Protein AF-A0A323USF7-F1 (afdb_monomer_lite)

Structure (mmCIF, N/CA/C/O backbone):
data_AF-A0A323USF7-F1
#
_entry.id   AF-A0A323USF7-F1
#
loop_
_atom_site.group_PDB
_atom_site.id
_atom_site.type_symbol
_atom_site.label_atom_id
_atom_site.label_alt_id
_atom_site.label_comp_id
_atom_site.label_asym_id
_atom_site.label_entity_id
_atom_site.label_seq_id
_atom_site.pdbx_PDB_ins_code
_atom_site.Cartn_x
_atom_site.Cartn_y
_atom_site.Cartn_z
_atom_site.occupancy
_atom_site.B_iso_or_equiv
_atom_site.auth_seq_id
_atom_site.auth_comp_id
_atom_site.auth_asym_id
_atom_site.auth_atom_id
_atom_site.pdbx_PDB_model_num
ATOM 1 N N . MET A 1 1 ? 7.284 7.437 -24.690 1.00 45.16 1 MET A N 1
ATOM 2 C CA . MET A 1 1 ? 8.296 6.885 -23.763 1.00 45.16 1 MET A CA 1
ATOM 3 C C . MET A 1 1 ? 7.648 6.788 -22.387 1.00 45.16 1 MET A C 1
ATOM 5 O O . MET A 1 1 ? 7.130 7.799 -21.933 1.00 45.16 1 MET A O 1
ATOM 9 N N . ARG A 1 2 ? 7.540 5.598 -21.781 1.00 63.84 2 ARG A N 1
ATOM 10 C CA . ARG A 1 2 ? 6.996 5.468 -20.416 1.00 63.84 2 ARG A CA 1
ATOM 11 C C . ARG A 1 2 ? 8.100 5.802 -19.412 1.00 63.84 2 ARG A C 1
ATOM 13 O O . ARG A 1 2 ? 9.240 5.403 -19.616 1.00 63.84 2 ARG A O 1
ATOM 20 N N . ILE A 1 3 ? 7.770 6.586 -18.388 1.00 68.31 3 ILE A N 1
ATOM 21 C CA . ILE A 1 3 ? 8.726 7.023 -17.363 1.00 68.31 3 ILE A CA 1
ATOM 22 C C . ILE A 1 3 ? 9.015 5.835 -16.441 1.00 68.31 3 ILE A C 1
ATOM 24 O O . ILE A 1 3 ? 8.083 5.187 -15.968 1.00 68.31 3 ILE A O 1
ATOM 28 N N . HIS A 1 4 ? 10.294 5.560 -16.181 1.00 76.31 4 HIS A N 1
ATOM 29 C CA . HIS A 1 4 ? 10.697 4.588 -15.168 1.00 76.31 4 HIS A CA 1
ATOM 30 C C . HIS A 1 4 ? 10.401 5.147 -13.782 1.00 76.31 4 HIS A C 1
ATOM 32 O O . HIS A 1 4 ? 10.875 6.226 -13.427 1.00 76.31 4 HIS A O 1
ATOM 38 N N . LEU A 1 5 ? 9.611 4.419 -12.999 1.00 80.69 5 LEU A N 1
ATOM 39 C CA . LEU A 1 5 ? 9.155 4.879 -11.693 1.00 80.69 5 LEU A CA 1
ATOM 40 C C . LEU A 1 5 ? 9.441 3.831 -10.620 1.00 80.69 5 LEU A C 1
ATOM 42 O O . LEU A 1 5 ? 9.572 2.638 -10.892 1.00 80.69 5 LEU A O 1
ATOM 46 N N . ASN A 1 6 ? 9.522 4.302 -9.379 1.00 87.00 6 ASN A N 1
ATOM 47 C CA . ASN A 1 6 ? 9.577 3.460 -8.191 1.00 87.00 6 ASN A CA 1
ATOM 48 C C . ASN A 1 6 ? 8.173 3.340 -7.580 1.00 87.00 6 ASN A C 1
ATOM 50 O O . ASN A 1 6 ? 7.428 4.322 -7.551 1.00 87.00 6 ASN A O 1
ATOM 54 N N . CYS A 1 7 ? 7.825 2.176 -7.022 1.00 87.44 7 CYS A N 1
ATOM 55 C CA . CYS A 1 7 ? 6.541 1.975 -6.341 1.00 87.44 7 CYS A CA 1
ATOM 56 C C . CYS A 1 7 ? 6.267 2.984 -5.205 1.00 87.44 7 CYS A C 1
ATOM 58 O O . CYS A 1 7 ? 5.127 3.411 -5.046 1.00 87.44 7 CYS A O 1
ATOM 60 N N . TRP A 1 8 ? 7.293 3.446 -4.482 1.00 89.88 8 TRP A N 1
ATOM 61 C CA . TRP A 1 8 ? 7.187 4.508 -3.478 1.00 89.88 8 TRP A CA 1
ATOM 62 C C . TRP A 1 8 ? 6.846 5.863 -4.078 1.00 89.88 8 TRP A C 1
ATOM 64 O O . TRP A 1 8 ? 5.952 6.538 -3.576 1.00 89.88 8 TRP A O 1
ATOM 74 N N . LEU A 1 9 ? 7.527 6.255 -5.156 1.00 90.44 9 LEU A N 1
ATOM 75 C CA . LEU A 1 9 ? 7.251 7.524 -5.833 1.00 90.44 9 LEU A CA 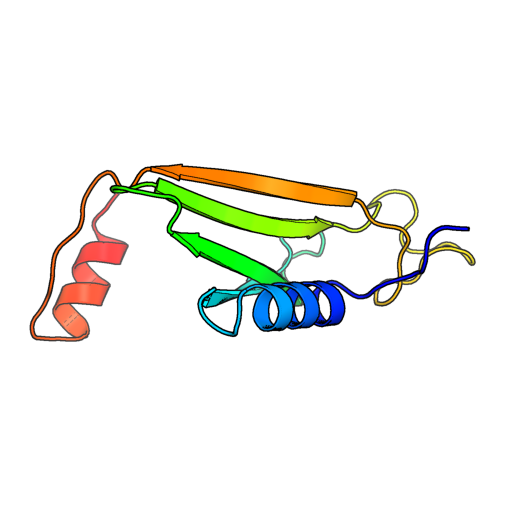1
ATOM 76 C C . LEU A 1 9 ? 5.826 7.538 -6.383 1.00 90.44 9 LEU A C 1
ATOM 78 O O . LEU A 1 9 ? 5.112 8.523 -6.222 1.00 90.44 9 LEU A O 1
ATOM 82 N N . VAL A 1 10 ? 5.385 6.419 -6.960 1.00 91.19 10 VAL A N 1
ATOM 83 C CA . VAL A 1 10 ? 4.008 6.272 -7.436 1.00 91.19 10 VAL A CA 1
ATOM 84 C C . VAL A 1 10 ? 3.013 6.331 -6.278 1.00 91.19 10 VAL A C 1
ATOM 86 O O . VAL A 1 10 ? 2.014 7.041 -6.375 1.00 91.19 10 VAL A O 1
ATOM 89 N N . ALA A 1 11 ? 3.276 5.635 -5.169 1.00 92.75 11 ALA A N 1
ATOM 90 C CA . ALA A 1 11 ? 2.405 5.677 -3.999 1.00 92.75 11 ALA A CA 1
ATOM 91 C C . ALA A 1 11 ? 2.294 7.099 -3.420 1.00 92.75 11 ALA A C 1
ATOM 93 O O . ALA A 1 11 ? 1.187 7.578 -3.181 1.00 92.75 11 ALA A O 1
ATOM 94 N N . LEU A 1 12 ? 3.414 7.809 -3.264 1.00 93.75 12 LEU A N 1
ATOM 95 C CA . LEU A 1 12 ? 3.435 9.200 -2.803 1.00 93.75 12 LEU A CA 1
ATOM 96 C C . LEU A 1 12 ? 2.704 10.138 -3.770 1.00 93.75 12 LEU A C 1
ATOM 98 O O . LEU A 1 12 ? 1.945 10.998 -3.326 1.00 93.75 12 LEU A O 1
ATOM 102 N N . TRP A 1 13 ? 2.872 9.943 -5.079 1.00 93.31 13 TRP A N 1
ATOM 103 C CA . TRP A 1 13 ? 2.152 10.708 -6.095 1.00 93.31 13 TRP A CA 1
ATOM 104 C C . TRP A 1 13 ? 0.636 10.531 -5.971 1.00 93.31 13 TRP A C 1
ATOM 106 O O . TRP A 1 13 ? -0.090 11.518 -5.888 1.00 93.31 13 TRP A O 1
ATOM 116 N N . PHE A 1 14 ? 0.142 9.289 -5.902 1.00 92.69 14 PHE A N 1
ATOM 117 C CA . PHE A 1 14 ? -1.293 9.029 -5.736 1.00 92.69 14 PHE A CA 1
ATOM 118 C C . PHE A 1 14 ? -1.825 9.524 -4.392 1.00 92.69 14 PHE A C 1
ATOM 120 O O . PHE A 1 14 ? -2.953 10.011 -4.313 1.00 92.69 14 PHE A O 1
ATOM 127 N N . TRP A 1 15 ? -1.010 9.457 -3.343 1.00 94.81 15 TRP A N 1
ATOM 128 C CA . TRP A 1 15 ? -1.354 10.026 -2.050 1.00 94.81 15 TRP A CA 1
ATOM 129 C C . TRP A 1 15 ? -1.533 11.548 -2.141 1.00 94.81 15 TRP A C 1
ATOM 131 O O . TRP A 1 15 ? -2.575 12.059 -1.722 1.00 94.81 15 TRP A O 1
ATOM 141 N N . GLY A 1 16 ? -0.603 12.259 -2.786 1.00 93.44 16 GLY A N 1
ATOM 142 C CA . GLY A 1 16 ? -0.730 13.690 -3.076 1.00 93.44 16 GLY A CA 1
ATOM 143 C C . GLY A 1 16 ? -1.940 14.014 -3.960 1.00 93.44 16 GLY A C 1
ATOM 144 O O . GLY A 1 16 ? -2.744 14.879 -3.614 1.00 93.44 16 GLY A O 1
ATOM 145 N N . ALA A 1 17 ? -2.144 13.260 -5.044 1.00 93.38 17 ALA A N 1
ATOM 146 C CA . ALA A 1 17 ? -3.288 13.412 -5.948 1.00 93.38 17 ALA A CA 1
ATOM 147 C C . ALA A 1 17 ? -4.638 13.191 -5.238 1.00 93.38 17 ALA A C 1
ATOM 149 O O . ALA A 1 17 ? -5.631 13.839 -5.562 1.00 93.38 17 ALA A O 1
ATOM 150 N N . SER A 1 18 ? -4.672 12.340 -4.207 1.00 91.38 18 SER A N 1
ATOM 151 C CA . SER A 1 18 ? -5.844 12.134 -3.344 1.00 91.38 18 SER A CA 1
ATOM 152 C C . SER A 1 18 ? -6.066 13.250 -2.309 1.00 91.38 18 SER A C 1
ATOM 154 O O . SER A 1 18 ? -6.921 13.114 -1.429 1.00 91.38 18 SER A O 1
ATOM 156 N N . ARG A 1 19 ? -5.293 14.345 -2.367 1.00 93.56 19 ARG A N 1
ATOM 157 C CA . ARG A 1 19 ? -5.243 15.405 -1.344 1.00 93.56 19 ARG A CA 1
ATOM 158 C C . ARG A 1 19 ? -4.941 14.841 0.046 1.00 93.56 19 ARG A C 1
ATOM 160 O O . ARG A 1 19 ? -5.566 15.241 1.027 1.00 93.56 19 ARG A O 1
ATOM 167 N N . PHE A 1 20 ? -4.028 13.871 0.103 1.00 92.88 20 PHE A N 1
ATOM 168 C CA . PHE A 1 20 ? -3.587 13.199 1.327 1.00 92.88 20 PHE A CA 1
ATOM 169 C C . PHE A 1 20 ? -4.686 12.410 2.063 1.00 92.88 20 PHE A C 1
ATOM 171 O O . PHE A 1 20 ? -4.546 12.101 3.243 1.00 92.88 20 PHE A O 1
ATOM 178 N N . ARG A 1 21 ? -5.792 12.070 1.380 1.00 90.88 21 ARG A N 1
ATOM 179 C CA . ARG A 1 21 ? -6.924 11.324 1.965 1.00 90.88 21 ARG A CA 1
ATOM 180 C C . ARG A 1 21 ? -6.797 9.809 1.825 1.00 90.88 21 ARG A C 1
ATOM 182 O O . ARG A 1 21 ? -7.499 9.079 2.525 1.00 90.88 21 ARG A O 1
ATOM 189 N N . ALA A 1 22 ? -5.955 9.330 0.913 1.00 93.38 22 ALA A N 1
ATOM 190 C CA . ALA A 1 22 ? -5.623 7.915 0.816 1.00 93.38 22 ALA A CA 1
ATOM 191 C C . ALA A 1 22 ? -4.679 7.499 1.957 1.00 93.38 22 ALA A C 1
ATOM 193 O O . ALA A 1 22 ? -3.857 8.284 2.424 1.00 93.38 22 ALA A O 1
ATOM 194 N N . ALA A 1 23 ? -4.763 6.245 2.383 1.00 93.31 23 ALA A N 1
ATOM 195 C CA . ALA A 1 23 ? -3.741 5.619 3.207 1.00 93.31 23 ALA A CA 1
ATOM 196 C C . ALA A 1 23 ? -2.575 5.170 2.319 1.00 93.31 23 ALA A C 1
ATOM 198 O O . ALA A 1 23 ? -2.798 4.600 1.250 1.00 93.31 23 ALA A O 1
ATOM 199 N N . ILE A 1 24 ? -1.340 5.377 2.770 1.00 94.56 24 ILE A N 1
ATOM 200 C CA . ILE A 1 24 ? -0.169 4.703 2.203 1.00 94.56 24 ILE A CA 1
ATOM 201 C C . ILE A 1 24 ? 0.027 3.409 2.981 1.00 94.56 24 ILE A C 1
ATOM 203 O O . ILE A 1 24 ? -0.029 3.400 4.210 1.00 94.56 24 ILE A O 1
ATOM 207 N N . TRP A 1 25 ? 0.265 2.317 2.269 1.00 93.50 25 TRP A N 1
ATOM 208 C CA . TRP A 1 25 ? 0.614 1.045 2.878 1.00 93.50 25 TRP A CA 1
ATOM 209 C C . TRP A 1 25 ? 1.908 0.521 2.281 1.00 93.50 25 TRP A C 1
ATOM 211 O O . TRP A 1 25 ? 2.262 0.803 1.134 1.00 93.50 25 TRP A O 1
ATOM 221 N N . THR A 1 26 ? 2.610 -0.267 3.084 1.00 91.88 26 THR A N 1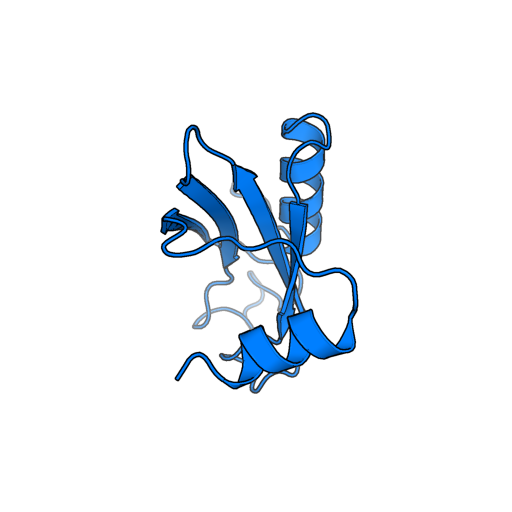
ATOM 222 C CA . THR A 1 26 ? 3.813 -0.967 2.668 1.00 91.88 26 THR A CA 1
ATOM 223 C C . THR A 1 26 ? 3.691 -2.434 3.026 1.00 91.88 26 THR A C 1
ATOM 225 O O . THR A 1 26 ? 3.016 -2.826 3.978 1.00 91.88 26 THR A O 1
ATOM 228 N N . ARG A 1 27 ? 4.338 -3.272 2.230 1.00 88.00 27 ARG A N 1
ATOM 229 C CA . ARG A 1 27 ? 4.471 -4.701 2.484 1.00 88.00 27 ARG A CA 1
ATOM 230 C C . ARG A 1 27 ? 5.832 -5.165 2.014 1.00 88.00 27 ARG A C 1
ATOM 232 O O . ARG A 1 27 ? 6.503 -4.492 1.238 1.00 88.00 27 ARG A O 1
ATOM 239 N N . ARG A 1 28 ? 6.208 -6.368 2.416 1.00 84.69 28 ARG A N 1
ATOM 240 C CA . ARG A 1 28 ? 7.331 -7.072 1.806 1.00 84.69 28 ARG A CA 1
ATOM 241 C C . ARG A 1 28 ? 6.858 -7.775 0.532 1.00 84.69 28 ARG A C 1
ATOM 243 O O . ARG A 1 28 ? 5.770 -8.363 0.504 1.00 84.69 28 ARG A O 1
ATOM 250 N N . SER A 1 29 ? 7.640 -7.673 -0.539 1.00 75.69 29 SER A N 1
ATOM 251 C CA . SER A 1 29 ? 7.313 -8.308 -1.814 1.00 75.69 29 SER A CA 1
ATOM 252 C C . SER A 1 29 ? 7.456 -9.822 -1.710 1.00 75.69 29 SER A C 1
ATOM 254 O O . SER A 1 29 ? 8.547 -10.327 -1.454 1.00 75.69 29 SER A O 1
ATOM 256 N N . LEU A 1 30 ? 6.365 -10.556 -1.948 1.00 74.62 30 LEU A N 1
ATOM 257 C CA . LEU A 1 30 ? 6.376 -12.024 -1.907 1.00 74.62 30 LEU A CA 1
ATOM 258 C C . LEU A 1 30 ? 7.251 -12.621 -3.016 1.00 74.62 30 LEU A C 1
ATOM 260 O O . LEU A 1 30 ? 7.898 -13.638 -2.801 1.00 74.62 30 LEU A O 1
ATOM 264 N N . HIS A 1 31 ? 7.320 -11.961 -4.174 1.00 71.44 31 HIS A N 1
ATOM 265 C CA . HIS A 1 31 ? 8.113 -12.429 -5.314 1.00 71.44 31 HIS A CA 1
ATOM 266 C C . HIS A 1 31 ? 9.624 -12.335 -5.085 1.00 71.44 31 HIS A C 1
ATOM 268 O O . HIS A 1 31 ? 10.377 -13.051 -5.733 1.00 71.44 31 HIS A O 1
ATOM 274 N N . PHE A 1 32 ? 10.064 -11.492 -4.149 1.00 70.25 32 PHE A N 1
ATOM 275 C CA . PHE A 1 32 ? 11.470 -11.353 -3.766 1.00 70.25 32 PHE A CA 1
ATOM 276 C C . PHE A 1 32 ? 11.760 -11.984 -2.400 1.00 70.25 32 PHE A C 1
ATOM 278 O O . PHE A 1 32 ? 12.598 -11.481 -1.655 1.00 70.25 32 PHE A O 1
ATOM 285 N N . GLY A 1 33 ? 11.006 -13.019 -2.005 1.00 71.31 33 GLY A N 1
ATOM 286 C CA . GLY A 1 33 ? 11.188 -13.683 -0.707 1.00 71.31 33 GLY A CA 1
ATOM 287 C C . GLY A 1 33 ? 11.019 -12.745 0.496 1.00 71.31 33 GLY A C 1
ATOM 288 O O . GLY A 1 33 ? 11.548 -12.995 1.572 1.00 71.31 33 GLY A O 1
ATOM 289 N N . GLY A 1 34 ? 10.323 -11.623 0.314 1.00 77.56 34 GLY A N 1
ATOM 290 C CA . GLY A 1 34 ? 10.137 -10.596 1.329 1.00 77.56 34 GLY A CA 1
ATOM 291 C C . GLY A 1 34 ? 11.331 -9.660 1.561 1.00 77.56 34 GLY A C 1
ATOM 292 O O . GLY A 1 34 ? 11.308 -8.897 2.529 1.00 77.56 34 GLY A O 1
ATOM 293 N N . LEU A 1 35 ? 12.350 -9.683 0.697 1.00 73.38 35 LEU A N 1
ATOM 294 C CA . LEU A 1 35 ? 13.552 -8.851 0.840 1.00 73.38 35 LEU A CA 1
ATOM 295 C C . LEU A 1 35 ? 13.327 -7.384 0.462 1.00 73.38 35 LEU A C 1
ATOM 297 O O . LEU A 1 35 ? 14.044 -6.508 0.934 1.00 73.38 35 LEU A O 1
ATOM 301 N N . ILE A 1 36 ? 12.327 -7.109 -0.376 1.00 79.69 36 ILE A N 1
ATOM 302 C CA . ILE A 1 36 ? 12.140 -5.786 -0.974 1.00 79.69 36 ILE A CA 1
ATOM 303 C C . ILE A 1 36 ? 10.834 -5.163 -0.486 1.00 79.69 36 ILE A C 1
ATOM 305 O O . ILE A 1 36 ? 9.783 -5.815 -0.580 1.00 79.69 36 ILE A O 1
ATOM 309 N N . PRO A 1 37 ? 10.864 -3.914 0.014 1.00 82.31 37 PRO A N 1
ATOM 310 C CA . PRO A 1 37 ? 9.653 -3.193 0.364 1.00 82.31 37 PRO A CA 1
ATOM 311 C C . PRO A 1 37 ? 8.871 -2.822 -0.901 1.00 82.31 37 PRO A C 1
ATOM 313 O O . PRO A 1 37 ? 9.428 -2.362 -1.894 1.00 82.31 37 PRO A O 1
ATOM 316 N N . HIS A 1 38 ? 7.560 -3.002 -0.843 1.00 88.88 38 HIS A N 1
ATOM 317 C CA . HIS A 1 38 ? 6.612 -2.598 -1.865 1.00 88.88 38 HIS A CA 1
ATOM 318 C C . HIS A 1 38 ? 5.596 -1.648 -1.248 1.00 88.88 38 HIS A C 1
ATOM 320 O O . HIS A 1 38 ? 5.103 -1.915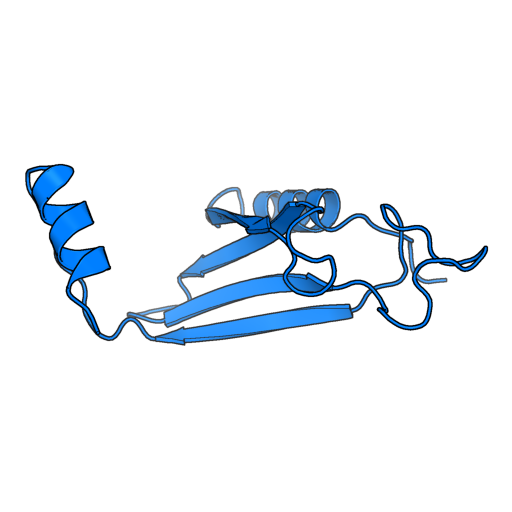 -0.150 1.00 88.88 38 HIS A O 1
ATOM 326 N N . ALA A 1 39 ? 5.293 -0.561 -1.947 1.00 92.19 39 ALA A N 1
ATOM 327 C CA . ALA A 1 39 ? 4.375 0.464 -1.479 1.00 92.19 39 ALA A CA 1
ATOM 328 C C . ALA A 1 39 ? 3.195 0.624 -2.437 1.00 92.19 39 ALA A C 1
ATOM 330 O O . ALA A 1 39 ? 3.322 0.444 -3.650 1.00 92.19 39 ALA A O 1
ATOM 331 N N . GLY A 1 40 ? 2.061 1.009 -1.870 1.00 94.12 40 GLY A N 1
ATOM 332 C CA . GLY A 1 40 ? 0.862 1.361 -2.606 1.00 94.12 40 GLY A CA 1
ATOM 333 C C . GLY A 1 40 ? 0.012 2.351 -1.825 1.00 94.12 40 GLY A C 1
ATOM 334 O O . GLY A 1 40 ? 0.338 2.748 -0.703 1.00 94.12 40 GLY A O 1
ATOM 335 N N . THR A 1 41 ? -1.095 2.758 -2.431 1.00 96.25 41 THR A N 1
ATOM 336 C CA . THR A 1 41 ? -2.111 3.583 -1.771 1.00 96.25 41 THR A CA 1
ATOM 337 C C . THR A 1 41 ? -3.403 2.806 -1.637 1.00 96.25 41 THR A C 1
ATOM 339 O O . THR A 1 41 ? -3.660 1.879 -2.401 1.00 96.25 41 THR A O 1
ATOM 342 N N . ALA A 1 42 ? -4.213 3.132 -0.641 1.00 95.38 42 ALA A N 1
ATOM 343 C CA . ALA A 1 42 ? -5.554 2.601 -0.494 1.00 95.38 42 ALA A CA 1
ATOM 344 C C . ALA A 1 42 ? -6.514 3.715 -0.101 1.00 95.38 42 ALA A C 1
ATOM 346 O O . ALA A 1 42 ? -6.220 4.524 0.775 1.00 95.38 42 ALA A O 1
ATOM 347 N N . GLN A 1 43 ? -7.682 3.757 -0.727 1.00 94.25 43 GLN A N 1
ATOM 348 C CA . GLN A 1 43 ? -8.690 4.767 -0.441 1.00 94.25 43 GLN A CA 1
ATOM 349 C C . GLN A 1 43 ? -10.075 4.151 -0.332 1.00 94.25 43 GLN A C 1
ATOM 351 O O . GLN A 1 43 ? -10.403 3.170 -1.002 1.00 94.25 43 GLN A O 1
ATOM 356 N N . ARG A 1 44 ? -10.911 4.752 0.515 1.00 92.19 44 ARG A N 1
ATOM 357 C CA . ARG A 1 44 ? -12.322 4.385 0.609 1.00 92.19 44 ARG A CA 1
ATOM 358 C C . ARG A 1 44 ? -13.046 4.851 -0.652 1.00 92.19 44 ARG A C 1
ATOM 360 O O . ARG A 1 44 ? -12.984 6.026 -0.999 1.00 92.19 44 ARG A O 1
ATOM 367 N N . PHE A 1 45 ? -13.792 3.952 -1.279 1.00 88.81 45 PHE A N 1
ATOM 368 C CA . PHE A 1 45 ? -14.596 4.235 -2.462 1.00 88.81 45 PHE A CA 1
ATOM 369 C C . PHE A 1 45 ? -16.075 3.952 -2.171 1.00 88.81 45 PHE A C 1
ATOM 371 O O . PHE A 1 45 ? -16.603 2.884 -2.460 1.00 88.81 45 PHE A O 1
ATOM 378 N N . GLY A 1 46 ? -16.756 4.900 -1.523 1.00 87.50 46 GLY A N 1
ATOM 379 C CA . GLY A 1 46 ? -18.154 4.737 -1.106 1.00 87.50 46 GLY A CA 1
ATOM 380 C C . GLY A 1 46 ? -18.327 3.909 0.175 1.00 87.50 46 GLY A C 1
ATOM 381 O O . GLY A 1 46 ? -17.448 3.865 1.042 1.00 87.50 46 GLY A O 1
ATOM 382 N N . TRP A 1 47 ? -19.502 3.305 0.362 1.00 90.00 47 TRP A N 1
ATOM 383 C CA . TRP A 1 47 ? -19.811 2.550 1.581 1.00 90.00 47 TRP A CA 1
ATOM 384 C C . TRP A 1 47 ? -19.150 1.166 1.574 1.00 90.00 47 TRP A C 1
ATOM 386 O O . TRP A 1 47 ? -19.391 0.365 0.672 1.00 90.00 47 TRP A O 1
ATOM 396 N N . ARG A 1 48 ? -18.328 0.881 2.598 1.00 90.12 48 ARG A N 1
ATOM 397 C CA . ARG A 1 48 ? -17.658 -0.417 2.842 1.00 90.12 48 ARG A CA 1
ATOM 398 C C . ARG A 1 48 ? -16.770 -0.941 1.703 1.00 90.12 48 ARG A C 1
ATOM 400 O O . ARG A 1 48 ? -16.427 -2.120 1.713 1.00 90.12 48 ARG A O 1
ATOM 407 N N . ARG A 1 49 ? -16.381 -0.098 0.752 1.00 94.44 49 ARG A N 1
ATOM 408 C CA . ARG A 1 49 ? -15.494 -0.456 -0.358 1.00 94.44 49 ARG A CA 1
ATOM 409 C C . ARG A 1 49 ? -14.187 0.310 -0.248 1.00 94.44 49 ARG A C 1
ATOM 411 O O . ARG A 1 49 ? -14.188 1.501 0.064 1.00 94.44 49 ARG A O 1
ATOM 418 N N . PHE A 1 50 ? -13.087 -0.384 -0.491 1.00 93.25 50 PHE A N 1
ATOM 419 C CA . PHE A 1 50 ? -11.741 0.165 -0.479 1.00 93.25 50 PHE A CA 1
ATOM 420 C C . PHE A 1 50 ? -11.040 -0.264 -1.755 1.00 93.25 50 PHE A C 1
ATOM 422 O O . PHE A 1 50 ? -11.085 -1.433 -2.116 1.00 93.25 50 PHE A O 1
ATOM 429 N N . MET A 1 51 ? -10.393 0.675 -2.429 1.00 94.38 51 MET A N 1
ATOM 430 C CA . MET A 1 51 ? -9.546 0.375 -3.573 1.00 94.38 51 MET A CA 1
ATOM 431 C C . MET A 1 51 ? -8.099 0.541 -3.149 1.00 94.38 51 MET A C 1
ATOM 433 O O . MET A 1 51 ? -7.754 1.596 -2.618 1.00 94.38 51 MET A O 1
ATOM 437 N N . ALA A 1 52 ? -7.272 -0.475 -3.368 1.00 94.38 52 ALA A N 1
ATOM 438 C CA . ALA A 1 52 ? -5.828 -0.350 -3.253 1.00 94.38 52 ALA A CA 1
ATOM 439 C C . ALA A 1 52 ? -5.205 -0.281 -4.643 1.00 94.38 52 ALA A C 1
ATOM 441 O O . ALA A 1 52 ? -5.599 -1.029 -5.531 1.00 94.38 52 ALA A O 1
ATOM 442 N N . LEU A 1 53 ? -4.232 0.602 -4.814 1.00 94.00 53 LEU A N 1
ATOM 443 C CA . LEU A 1 53 ? -3.457 0.764 -6.031 1.00 94.00 53 LEU A CA 1
ATOM 444 C C . LEU A 1 53 ? -1.986 0.508 -5.719 1.00 94.00 53 LEU A C 1
ATOM 446 O O . LEU A 1 53 ? -1.432 1.089 -4.783 1.00 94.00 53 LEU A O 1
ATOM 450 N N . GLU A 1 54 ? -1.351 -0.327 -6.534 1.00 92.50 54 GLU A N 1
ATOM 451 C CA . GLU A 1 54 ? 0.080 -0.617 -6.468 1.00 92.50 54 GLU A CA 1
ATOM 452 C C . GLU A 1 54 ? 0.730 -0.543 -7.859 1.00 92.50 54 GLU A C 1
ATOM 454 O O . GLU A 1 54 ? 0.077 -0.770 -8.881 1.00 92.50 54 GLU A O 1
ATOM 459 N N . TYR A 1 55 ? 2.022 -0.203 -7.905 1.00 90.81 55 TYR A N 1
ATOM 460 C CA . TYR A 1 55 ? 2.805 -0.149 -9.143 1.00 90.81 55 TYR A CA 1
ATOM 461 C C . TYR A 1 55 ? 3.802 -1.297 -9.194 1.00 90.81 55 TYR A C 1
ATOM 463 O O . TYR A 1 55 ? 4.820 -1.284 -8.502 1.00 90.81 55 TYR A O 1
ATOM 471 N N . VAL A 1 56 ? 3.488 -2.301 -10.001 1.00 87.31 56 VAL A N 1
ATOM 472 C CA . VAL A 1 56 ? 4.136 -3.610 -9.981 1.00 87.31 56 VAL A CA 1
ATOM 473 C C . VAL A 1 56 ? 5.219 -3.689 -11.053 1.00 87.31 56 VAL A C 1
ATOM 475 O O . VAL A 1 56 ? 4.945 -3.374 -12.215 1.00 87.31 56 VAL A O 1
ATOM 478 N N . PRO A 1 57 ? 6.437 -4.134 -10.705 1.00 85.31 57 PRO A N 1
ATOM 479 C CA . PRO A 1 57 ? 7.504 -4.267 -11.681 1.00 85.31 57 PRO A CA 1
ATOM 480 C C . PRO A 1 57 ? 7.297 -5.458 -12.630 1.00 85.31 57 PRO A C 1
ATOM 482 O O . PRO A 1 57 ? 6.689 -6.464 -12.251 1.00 85.31 57 PRO A O 1
ATOM 485 N N . PRO A 1 58 ? 7.849 -5.411 -13.855 1.00 83.00 58 PRO A N 1
ATOM 486 C CA . PRO A 1 58 ? 7.818 -6.541 -14.774 1.00 83.00 58 PRO A CA 1
ATOM 487 C C . PRO A 1 58 ? 8.801 -7.627 -14.303 1.00 83.00 58 PRO A C 1
ATOM 489 O O . PRO A 1 58 ? 9.980 -7.605 -14.646 1.00 83.00 58 PRO A O 1
ATOM 492 N N . HIS A 1 59 ? 8.320 -8.601 -13.519 1.00 75.81 59 HIS A N 1
ATOM 493 C CA . HIS A 1 59 ? 9.151 -9.622 -12.846 1.00 75.81 59 HIS A CA 1
ATOM 494 C C . HIS A 1 59 ? 10.169 -10.325 -13.751 1.00 75.81 59 HIS A C 1
ATOM 496 O O . HIS A 1 59 ? 11.300 -10.554 -13.338 1.00 75.81 59 HIS A O 1
ATOM 502 N N . LYS A 1 60 ? 9.800 -10.619 -15.001 1.00 77.00 60 LYS A N 1
ATOM 503 C CA . LYS A 1 60 ? 10.670 -11.316 -15.961 1.00 77.00 60 LYS A CA 1
ATOM 504 C C . LYS A 1 60 ? 11.749 -10.426 -16.598 1.00 77.00 60 LYS A C 1
ATOM 506 O O . LYS A 1 60 ? 12.578 -10.936 -17.335 1.00 77.00 60 LYS A O 1
ATOM 511 N N . GLN A 1 61 ? 11.721 -9.113 -16.361 1.00 76.81 61 GLN A N 1
ATOM 512 C CA . GLN A 1 61 ? 12.599 -8.134 -17.020 1.00 76.81 61 GLN A CA 1
ATOM 513 C C . GLN A 1 61 ? 13.324 -7.211 -16.030 1.00 76.81 61 GLN A C 1
ATOM 515 O O . GLN A 1 61 ? 13.981 -6.267 -16.452 1.00 76.81 61 GLN A O 1
ATOM 520 N N . LEU A 1 62 ? 13.222 -7.481 -14.729 1.00 74.56 62 LEU A N 1
ATOM 521 C CA . LEU A 1 62 ? 13.663 -6.614 -13.626 1.00 74.56 62 LEU A CA 1
ATOM 522 C C . LEU A 1 62 ? 15.182 -6.411 -13.486 1.00 74.56 62 LEU A C 1
ATOM 524 O O . LEU A 1 62 ? 15.605 -5.574 -12.693 1.00 74.56 62 LEU A O 1
ATOM 528 N N . TRP A 1 63 ? 15.974 -7.171 -14.241 1.00 76.00 63 TRP A N 1
ATOM 529 C CA . TRP A 1 63 ? 17.442 -7.131 -14.247 1.00 76.00 63 TRP A CA 1
ATOM 530 C C . TRP A 1 63 ? 17.997 -6.777 -15.630 1.00 76.00 63 TRP A C 1
ATOM 532 O O . TRP A 1 63 ? 19.064 -7.234 -16.027 1.00 76.00 63 TRP A O 1
ATOM 542 N N . THR A 1 64 ? 17.234 -6.012 -16.408 1.00 77.38 64 THR A N 1
ATOM 543 C CA . THR A 1 64 ? 17.642 -5.583 -17.750 1.00 77.38 64 THR A CA 1
ATOM 544 C C . THR A 1 64 ? 18.191 -4.164 -17.696 1.00 77.38 64 THR A C 1
ATOM 546 O O . THR A 1 64 ? 17.862 -3.396 -16.800 1.00 77.38 64 THR A O 1
ATOM 549 N N . VAL A 1 65 ? 18.969 -3.757 -18.701 1.00 73.06 65 VAL A N 1
ATOM 550 C CA . VAL A 1 65 ? 19.447 -2.363 -18.824 1.00 73.06 65 VAL A CA 1
ATOM 551 C C . VAL A 1 65 ? 18.282 -1.360 -18.783 1.00 73.06 65 VAL A C 1
ATOM 553 O O . VAL A 1 65 ? 18.432 -0.246 -18.295 1.00 73.06 65 VAL A O 1
ATOM 556 N N . ARG A 1 66 ? 17.098 -1.782 -19.246 1.00 71.38 66 ARG A N 1
ATOM 557 C CA . ARG A 1 66 ? 15.878 -0.974 -19.276 1.00 71.38 66 ARG A CA 1
ATOM 558 C C . ARG A 1 66 ? 15.115 -0.953 -17.951 1.00 71.38 66 ARG A C 1
ATOM 560 O O . ARG A 1 66 ? 14.443 0.027 -17.6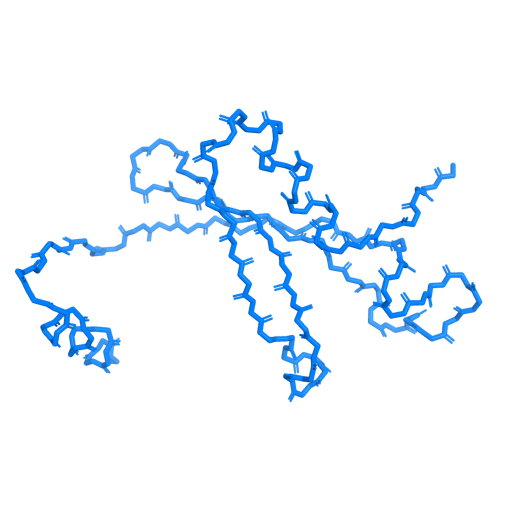78 1.00 71.38 66 ARG A O 1
ATOM 567 N N . ASN A 1 67 ? 15.156 -2.007 -17.144 1.00 74.38 67 ASN A N 1
ATOM 568 C CA . ASN A 1 67 ? 14.427 -2.048 -15.878 1.00 74.38 67 ASN A CA 1
ATOM 569 C C . ASN A 1 67 ? 15.364 -2.488 -14.773 1.00 74.38 67 ASN A C 1
ATOM 571 O O . ASN A 1 67 ? 15.884 -3.601 -14.804 1.00 74.38 67 ASN A O 1
ATOM 575 N N . TRP A 1 68 ? 15.513 -1.621 -13.784 1.00 73.81 68 TRP A N 1
ATOM 576 C CA . TRP A 1 68 ? 16.265 -1.895 -12.578 1.00 73.81 68 TRP A CA 1
ATOM 577 C C . TRP A 1 68 ? 15.304 -2.078 -11.416 1.00 73.81 68 TRP A C 1
ATOM 579 O O . TRP A 1 68 ? 14.240 -1.465 -11.363 1.00 73.81 68 TRP A O 1
ATOM 589 N N . LEU A 1 69 ? 15.709 -2.890 -10.444 1.00 71.12 69 LEU A N 1
ATOM 590 C CA . LEU A 1 69 ? 14.926 -3.256 -9.265 1.00 71.12 69 LEU A CA 1
ATOM 591 C C . LEU A 1 69 ? 14.138 -2.098 -8.616 1.00 71.12 69 LEU A C 1
ATOM 593 O O . LEU A 1 69 ? 13.012 -2.289 -8.159 1.00 71.12 69 LEU A O 1
ATOM 597 N N . LEU A 1 70 ? 14.725 -0.897 -8.599 1.00 75.75 70 LEU A N 1
ATOM 598 C CA . LEU A 1 70 ? 14.146 0.315 -8.015 1.00 75.75 70 LEU A CA 1
ATOM 599 C C . LEU A 1 70 ? 13.450 1.243 -9.023 1.00 75.75 70 LEU A C 1
ATOM 601 O O . LEU A 1 70 ? 12.619 2.043 -8.601 1.00 75.75 70 LEU A O 1
ATOM 605 N N . LEU A 1 71 ? 13.779 1.175 -10.313 1.00 83.19 71 LEU A N 1
ATOM 606 C CA . LEU A 1 71 ? 13.249 2.046 -11.364 1.00 83.19 71 LEU A CA 1
ATOM 607 C C . LEU A 1 71 ? 12.882 1.199 -12.578 1.00 83.19 71 LEU A C 1
ATOM 609 O O . LEU A 1 71 ? 13.747 0.658 -13.268 1.00 83.19 71 LEU A O 1
ATOM 613 N N . PHE A 1 72 ? 11.586 1.082 -12.838 1.00 82.44 72 PHE A N 1
ATOM 614 C CA . PHE A 1 72 ? 11.076 0.145 -13.829 1.00 82.44 72 PHE A CA 1
ATOM 615 C C . PHE A 1 72 ? 9.861 0.708 -14.567 1.00 82.44 72 PHE A C 1
ATOM 617 O O . PHE A 1 72 ? 9.132 1.553 -14.053 1.00 82.44 72 PHE A O 1
ATOM 624 N N . ASP A 1 73 ? 9.664 0.234 -15.796 1.00 86.50 73 ASP A N 1
ATOM 625 C CA . ASP A 1 73 ? 8.449 0.427 -16.592 1.00 86.50 73 ASP A CA 1
ATOM 626 C C . ASP A 1 73 ? 7.438 -0.653 -16.175 1.00 86.50 73 ASP A C 1
ATOM 628 O O . ASP A 1 73 ? 7.352 -1.742 -16.744 1.00 86.50 73 ASP A O 1
ATOM 632 N N . GLY A 1 74 ? 6.774 -0.391 -15.054 1.00 85.94 74 GLY A N 1
ATOM 633 C CA . GLY A 1 74 ? 5.818 -1.276 -14.402 1.00 85.94 74 GLY A CA 1
ATOM 634 C C . GLY A 1 74 ? 4.380 -1.112 -14.879 1.00 85.94 74 GLY A C 1
ATOM 635 O O . GLY A 1 74 ? 4.042 -0.279 -15.722 1.00 85.94 74 GLY A O 1
ATOM 636 N N . ALA A 1 75 ? 3.506 -1.917 -14.283 1.00 90.00 75 ALA A N 1
ATOM 637 C CA . ALA A 1 75 ? 2.068 -1.873 -14.496 1.00 90.00 75 ALA A CA 1
ATOM 638 C C . ALA A 1 75 ? 1.349 -1.422 -13.221 1.00 90.00 75 ALA A C 1
ATOM 640 O O . ALA A 1 75 ? 1.721 -1.802 -12.112 1.00 90.00 75 ALA A O 1
ATOM 641 N N . TYR A 1 76 ? 0.281 -0.647 -13.380 1.00 91.44 76 TYR A N 1
ATOM 642 C CA . TYR A 1 76 ? -0.618 -0.329 -12.277 1.00 91.44 76 TYR A CA 1
ATOM 643 C C . TYR A 1 76 ? -1.558 -1.506 -12.044 1.00 91.44 76 TYR A C 1
ATOM 645 O O . TYR A 1 76 ? -2.159 -2.028 -12.984 1.00 91.44 76 TYR A O 1
ATOM 653 N N . ARG A 1 77 ? -1.705 -1.911 -10.788 1.00 92.31 77 ARG A N 1
ATOM 654 C CA . ARG A 1 77 ? -2.684 -2.903 -10.362 1.00 92.31 77 ARG A CA 1
ATOM 655 C C . ARG A 1 77 ? -3.622 -2.259 -9.360 1.00 92.31 77 ARG A C 1
ATOM 657 O O . ARG A 1 77 ? -3.172 -1.573 -8.446 1.00 92.31 77 ARG A O 1
ATOM 664 N N . VAL A 1 78 ? -4.916 -2.499 -9.538 1.00 93.62 78 VAL A N 1
ATOM 665 C CA . VAL A 1 78 ? -5.957 -2.042 -8.619 1.00 93.62 78 VAL A CA 1
ATOM 666 C C . VAL A 1 78 ? -6.660 -3.257 -8.033 1.00 93.62 78 VAL A C 1
ATOM 668 O O . VAL A 1 78 ? -7.048 -4.170 -8.759 1.00 93.62 78 VAL A O 1
ATOM 671 N N . TRP A 1 79 ? -6.813 -3.267 -6.716 1.00 94.12 79 TRP A N 1
ATOM 672 C CA . TRP A 1 79 ? -7.606 -4.240 -5.981 1.00 94.12 79 TRP A CA 1
ATOM 673 C C . TRP A 1 79 ? -8.825 -3.555 -5.399 1.00 94.12 79 TRP A C 1
ATOM 675 O O . TRP A 1 79 ? -8.696 -2.539 -4.720 1.00 94.12 79 TRP A O 1
ATOM 685 N N . GLU A 1 80 ? -9.998 -4.136 -5.616 1.00 95.00 80 GLU A N 1
ATOM 686 C CA . GLU A 1 80 ? -11.206 -3.749 -4.903 1.00 95.00 80 GLU A CA 1
ATOM 687 C C . GLU A 1 80 ? -11.428 -4.699 -3.724 1.00 95.00 80 GLU A C 1
ATOM 689 O O . GLU A 1 80 ? -11.503 -5.917 -3.877 1.00 95.00 80 GLU A O 1
ATOM 694 N N . PHE A 1 81 ? -11.552 -4.127 -2.533 1.00 93.44 81 PHE A N 1
ATOM 695 C CA . PHE A 1 81 ? -11.871 -4.824 -1.299 1.00 93.44 81 PHE A CA 1
ATOM 696 C C . PHE A 1 81 ? -13.231 -4.374 -0.785 1.00 93.44 81 PHE A C 1
ATOM 698 O O . PHE A 1 81 ? -13.552 -3.182 -0.769 1.00 93.44 81 PHE A O 1
ATOM 705 N N . ARG A 1 82 ? -14.007 -5.324 -0.259 1.00 94.38 82 ARG A N 1
ATOM 706 C CA . ARG A 1 82 ? -15.238 -5.042 0.481 1.00 94.38 82 ARG A CA 1
ATOM 707 C C . ARG A 1 82 ? -15.041 -5.391 1.949 1.00 94.38 82 ARG A C 1
ATOM 709 O O . ARG A 1 82 ? -14.729 -6.528 2.287 1.00 94.38 82 ARG A O 1
ATOM 716 N N . ALA A 1 83 ? -15.266 -4.427 2.835 1.00 91.62 83 ALA A N 1
ATOM 717 C CA . ALA A 1 83 ? -15.208 -4.658 4.271 1.00 91.62 83 ALA A CA 1
ATOM 718 C C . ALA A 1 83 ? -16.338 -5.610 4.689 1.00 91.62 83 ALA A C 1
ATOM 720 O O . ALA A 1 83 ? -17.513 -5.232 4.671 1.00 91.62 83 ALA A O 1
ATOM 721 N N . VAL A 1 84 ? -15.989 -6.837 5.078 1.00 92.38 84 VAL A N 1
ATOM 722 C CA . VAL A 1 84 ? -16.941 -7.869 5.528 1.00 92.38 84 VAL A CA 1
ATOM 723 C C . VAL A 1 84 ? -17.358 -7.680 6.986 1.00 92.38 84 VAL A C 1
ATOM 725 O O . VAL A 1 84 ? -18.528 -7.860 7.317 1.00 92.38 84 VAL A O 1
ATOM 728 N N . ARG A 1 85 ? -16.432 -7.238 7.840 1.00 90.31 85 ARG A N 1
ATOM 729 C CA . ARG A 1 85 ? -16.636 -6.961 9.267 1.00 90.31 85 ARG A CA 1
ATOM 730 C C . ARG A 1 85 ? -15.829 -5.722 9.655 1.00 90.31 85 ARG A C 1
ATOM 732 O O . ARG A 1 85 ? -14.737 -5.516 9.136 1.00 90.31 85 ARG A O 1
ATOM 739 N N . CYS A 1 86 ? -16.374 -4.897 10.542 1.00 89.50 86 CYS A N 1
ATOM 740 C CA . CYS A 1 86 ? -15.697 -3.733 11.110 1.00 89.50 86 CYS A CA 1
ATOM 741 C C . CYS A 1 86 ? -16.120 -3.613 12.574 1.00 89.50 86 CYS A C 1
ATOM 743 O O . CYS A 1 86 ? -17.315 -3.640 12.864 1.00 89.50 86 CYS A O 1
ATOM 745 N N . ARG A 1 87 ? -15.153 -3.519 13.487 1.00 93.69 87 ARG A N 1
ATOM 746 C CA . ARG A 1 87 ? -15.400 -3.385 14.924 1.00 93.69 87 ARG A CA 1
ATOM 747 C C . ARG A 1 87 ? -14.379 -2.427 15.519 1.00 93.69 87 ARG A C 1
ATOM 749 O O . ARG A 1 87 ? -13.209 -2.464 15.147 1.00 93.69 87 ARG A O 1
ATOM 756 N N . ARG A 1 88 ? -14.838 -1.572 16.431 1.00 95.62 88 ARG A N 1
ATOM 757 C CA . ARG A 1 88 ? -13.977 -0.712 17.243 1.00 95.62 88 ARG A CA 1
ATOM 758 C C . ARG A 1 88 ? -13.657 -1.437 18.548 1.00 95.62 88 ARG A C 1
ATOM 760 O O . ARG A 1 88 ? -14.561 -2.001 19.159 1.00 95.62 88 ARG A O 1
ATOM 767 N N . PHE A 1 89 ? -12.392 -1.413 18.942 1.00 96.19 89 PHE A N 1
ATOM 768 C CA . PHE A 1 89 ? -11.891 -1.990 20.190 1.00 96.19 89 PHE A CA 1
ATOM 769 C C . PHE A 1 89 ? -11.389 -0.868 21.097 1.00 96.19 89 PHE A C 1
ATOM 771 O O . PHE A 1 89 ? -10.998 0.192 20.598 1.00 96.19 89 PHE A O 1
ATOM 778 N N . SER A 1 90 ? -11.429 -1.080 22.410 1.00 97.00 90 SER A N 1
ATOM 779 C CA . SER A 1 90 ? -10.924 -0.116 23.396 1.00 97.00 90 SER A CA 1
ATOM 780 C C . SER A 1 90 ? -9.424 -0.286 23.637 1.00 97.00 90 SER A C 1
ATOM 782 O O . SER A 1 90 ? -8.764 0.671 24.034 1.00 97.00 90 SER A O 1
ATOM 784 N N . THR A 1 91 ? -8.870 -1.472 23.353 1.00 97.44 91 THR A N 1
ATOM 785 C CA . THR A 1 91 ? -7.449 -1.773 23.565 1.00 97.44 91 THR A CA 1
ATOM 786 C C . THR A 1 91 ? -6.767 -2.349 22.323 1.00 97.44 91 THR A C 1
ATOM 788 O O . THR A 1 91 ? -7.379 -3.006 21.475 1.00 97.44 91 THR A O 1
ATOM 791 N N . ALA A 1 92 ? -5.451 -2.132 22.224 1.00 95.94 92 ALA A N 1
ATOM 792 C CA . ALA A 1 92 ? -4.629 -2.718 21.165 1.00 95.94 92 ALA A CA 1
ATOM 793 C C . ALA A 1 92 ? -4.574 -4.254 21.257 1.00 95.94 92 ALA A C 1
ATOM 795 O O . ALA A 1 92 ? -4.560 -4.932 20.231 1.00 95.94 92 ALA A O 1
ATOM 796 N N . ALA A 1 93 ? -4.583 -4.809 22.475 1.00 96.12 93 ALA A N 1
ATOM 797 C CA . ALA A 1 93 ? -4.569 -6.252 22.702 1.00 96.12 93 ALA A CA 1
ATOM 798 C C . ALA A 1 93 ? -5.818 -6.934 22.120 1.00 96.12 93 ALA A C 1
ATO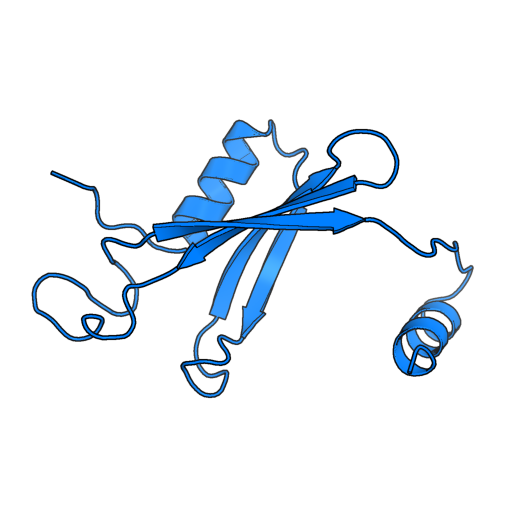M 800 O O . ALA A 1 93 ? -5.690 -7.918 21.391 1.00 96.12 93 ALA A O 1
ATOM 801 N N . GLU A 1 94 ? -7.007 -6.371 22.359 1.00 95.44 94 GLU A N 1
ATOM 802 C CA . GLU A 1 94 ? -8.264 -6.857 21.774 1.00 95.44 94 GLU A CA 1
ATOM 803 C C . GLU A 1 94 ? -8.249 -6.792 20.243 1.00 95.44 94 GLU A C 1
ATOM 805 O O . GLU A 1 94 ? -8.603 -7.767 19.576 1.00 95.44 94 GLU A O 1
ATOM 810 N N . ALA A 1 95 ? -7.797 -5.668 19.676 1.00 94.88 95 ALA A N 1
ATOM 811 C CA . ALA A 1 95 ? -7.701 -5.505 18.228 1.00 94.88 95 ALA A CA 1
ATOM 812 C C . ALA A 1 95 ? -6.759 -6.549 17.601 1.00 94.88 95 ALA A C 1
ATOM 814 O O . ALA A 1 95 ? -7.098 -7.181 16.599 1.00 94.88 95 ALA A O 1
ATOM 815 N N . MET A 1 96 ? -5.598 -6.786 18.219 1.00 94.38 96 MET A N 1
ATOM 816 C CA . MET A 1 96 ? -4.631 -7.791 17.768 1.00 94.38 96 MET A CA 1
ATOM 817 C C . MET A 1 96 ? -5.166 -9.220 17.903 1.00 94.38 96 MET A C 1
ATOM 819 O O . MET A 1 96 ? -4.935 -10.039 17.011 1.00 94.38 96 MET A O 1
ATOM 823 N N . ALA A 1 97 ? -5.890 -9.531 18.982 1.00 94.12 97 ALA A N 1
ATOM 824 C CA . ALA A 1 97 ? -6.536 -10.829 19.162 1.00 94.12 97 ALA A CA 1
ATOM 825 C C . ALA A 1 97 ? -7.587 -11.083 18.070 1.00 94.12 97 ALA A C 1
ATOM 827 O O . ALA A 1 97 ? -7.584 -12.147 17.451 1.00 94.12 97 ALA A O 1
ATOM 828 N N . PHE A 1 98 ? -8.413 -10.079 17.758 1.00 91.56 98 PHE A N 1
ATOM 829 C CA . PHE A 1 98 ? -9.394 -10.157 16.675 1.00 91.56 98 PHE A CA 1
ATOM 830 C C . PHE A 1 98 ? -8.743 -10.404 15.305 1.00 91.56 98 PHE A C 1
ATOM 832 O O . PHE A 1 98 ? -9.234 -11.232 14.542 1.00 91.56 98 PHE A O 1
ATOM 839 N N . MET A 1 99 ? -7.618 -9.745 14.998 1.00 89.19 99 MET A N 1
ATOM 840 C CA . MET A 1 99 ? -6.900 -9.990 13.738 1.00 89.19 99 MET A CA 1
ATOM 841 C C . MET A 1 99 ? -6.297 -11.399 13.649 1.00 89.19 99 MET A C 1
ATOM 843 O O . MET A 1 99 ? -6.256 -11.974 12.565 1.00 89.19 99 MET A O 1
ATOM 847 N N . LYS A 1 100 ? -5.814 -11.961 14.766 1.00 88.44 100 LYS A N 1
ATOM 848 C CA . LYS A 1 100 ? -5.202 -13.302 14.798 1.00 88.44 100 LYS A CA 1
ATOM 849 C C . LYS A 1 100 ? -6.234 -14.432 14.749 1.00 88.44 100 LYS A C 1
ATOM 851 O O . LYS A 1 100 ? -5.949 -15.470 14.159 1.00 88.44 100 LYS A O 1
ATOM 856 N N . GLY A 1 101 ? -7.401 -14.232 15.367 1.00 76.94 101 GLY A N 1
ATOM 857 C CA . GLY A 1 101 ? -8.467 -15.233 15.493 1.00 76.94 101 GLY A CA 1
ATOM 858 C C . GLY A 1 101 ? -9.414 -15.342 14.293 1.00 76.94 101 GLY A C 1
ATOM 859 O O . GLY A 1 101 ? -10.333 -16.147 14.328 1.00 76.94 101 GLY A O 1
ATOM 860 N N . GLY A 1 102 ? -9.227 -14.539 13.243 1.00 59.38 102 GLY A N 1
ATOM 861 C CA . GLY A 1 102 ? -10.073 -14.532 12.044 1.00 59.38 102 GLY A CA 1
ATOM 862 C C . GLY A 1 102 ? -9.713 -15.575 10.977 1.00 59.38 102 GLY A C 1
ATOM 863 O O . GLY A 1 102 ? -9.795 -15.233 9.798 1.00 59.38 102 GLY A O 1
ATOM 864 N N . ARG A 1 103 ? -9.278 -16.784 11.364 1.00 47.84 103 ARG A N 1
ATOM 865 C CA . ARG A 1 103 ? -9.165 -17.928 10.439 1.00 47.84 103 ARG A CA 1
ATOM 866 C C . ARG A 1 103 ? -10.441 -18.752 10.477 1.00 47.84 103 A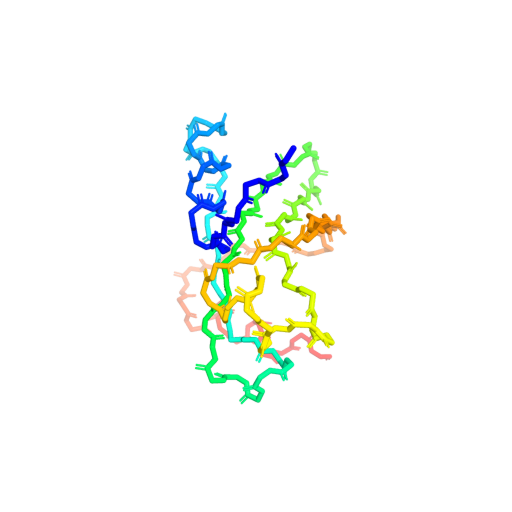RG A C 1
ATOM 868 O O . ARG A 1 103 ? -10.845 -19.111 11.602 1.00 47.84 103 ARG A O 1
#

Secondary structure (DSSP, 8-state):
-PPPB-HHHHHHHHHHHTTT-SEEEEEE-GGGTT-SEEEEEEEE-SSSEEEEEEEE--GGGTTBTTBBTTBB--EEEEEEEE-S-----SSHHHHHHHHHS--

Sequence (103 aa):
MRIHLNCWLVALWFWGASRFRAAIWTRRSLHFGGLIPHAGTAQRFGWRRFMALEYVPPHKQLWTVRNWLLLFDGAYRVWEFRAVRCRRFSTAAEAMAFMKGGR

Organism: NCBI:txid1121029

Radius of gyration: 16.44 Å; chains: 1; bounding box: 39×33×47 Å

pLDDT: mean 86.26, std 10.31, range [45.16, 97.44]

Foldseek 3Di:
DFWWAFQVVVQVVVCVVVVNQWDKDWFQDVLVVSPDIFIWTKHDDPPQKIKIKTWAAPSVCCPDPAHDVGTHPTDIDIDIDGRPDDDDDPDPVVVVVVVVPPD